Protein AF-A0A7W7S4N6-F1 (afdb_monomer)

Organism: NCBI:txid47479

Nearest PDB structures (foldseek):
  9av4-assembly1_A  TM=8.093E-01  e=3.177E+00  Homo sapiens
  6oz7-assembly2_H  TM=7.131E-01  e=1.987E+00  Escherichia coli K-12
  9av8-assembly1_A  TM=7.329E-01  e=5.079E+00  Homo sapiens

Secondary structure (DSSP, 8-state):
-------HHHHHHHHHHHHHHHHHHHHHHGGGT----EEE-S-BSSGGGTTS-GGG-B-HHHHHHHHHHHHHTT-SEEE-SHHHHHHHHHTTS----

Sequence (97 aa):
MPLQMDITGPASVAEAAEWAMTDVMRRQLAPKGIHVAGLHVGYMDTDMASYVAPENKADPAMVASAALDGLASNAAEILADEHSRATKRNLSAPVTV

Solvent-accessible surface area (backbone atoms only — not comparable to full-atom values): 5840 Å² total; per-residue (Å²): 130,84,84,79,74,77,56,64,64,63,48,53,54,49,52,53,52,50,52,55,47,49,57,52,48,33,64,71,31,45,89,74,75,46,87,54,62,47,81,39,66,58,51,40,74,44,80,93,39,63,92,53,63,72,93,69,37,42,57,56,68,56,38,52,49,40,51,53,53,28,56,75,68,70,37,58,64,30,60,48,40,70,58,30,45,51,51,61,65,48,72,80,49,82,88,82,129

Foldseek 3Di:
DPPPDPCVVVVVVVLVVVLVVLVVVCVVCVVVVDQGAAEDADAAPDPVVPVDDPVRHDHPVQSVVQVVVCVVVSHRYGDRDPVSVVVVVCVPPDDDD

Structure (mmCIF, N/CA/C/O backbone):
data_AF-A0A7W7S4N6-F1
#
_entry.id   AF-A0A7W7S4N6-F1
#
loop_
_atom_site.group_PDB
_atom_site.id
_atom_site.type_symbol
_atom_site.label_atom_id
_atom_site.label_alt_id
_atom_site.label_comp_id
_atom_site.label_asym_id
_atom_site.label_entity_id
_atom_site.label_seq_id
_atom_site.pdbx_PDB_ins_code
_atom_site.Cartn_x
_atom_site.Cartn_y
_atom_site.Cartn_z
_atom_site.occupancy
_atom_site.B_iso_or_equiv
_atom_site.auth_seq_id
_atom_site.auth_comp_id
_atom_site.auth_asym_id
_atom_site.auth_atom_id
_atom_site.pdbx_PDB_model_num
ATOM 1 N N . MET A 1 1 ? 16.395 21.652 -25.494 1.00 47.09 1 MET A N 1
ATOM 2 C CA . MET A 1 1 ? 16.270 20.505 -24.572 1.00 47.09 1 MET A CA 1
ATOM 3 C C . MET A 1 1 ? 14.950 20.656 -23.842 1.00 47.09 1 MET A C 1
ATOM 5 O O . MET A 1 1 ? 14.788 21.696 -23.213 1.00 47.09 1 MET A O 1
ATOM 9 N N . PRO A 1 2 ? 13.985 19.734 -23.972 1.00 49.69 2 PRO A N 1
ATOM 10 C CA . PRO A 1 2 ? 12.808 19.787 -23.119 1.00 49.69 2 PRO A CA 1
ATOM 11 C C . PRO A 1 2 ? 13.255 19.542 -21.671 1.00 49.69 2 PRO A C 1
ATOM 13 O O . PRO A 1 2 ? 14.047 18.639 -21.406 1.00 49.69 2 PRO A O 1
ATOM 16 N N . LEU A 1 3 ? 12.805 20.398 -20.756 1.00 49.03 3 LEU A N 1
ATOM 17 C CA . LEU A 1 3 ? 12.984 20.223 -19.318 1.00 49.03 3 LEU A CA 1
ATOM 18 C C . LEU A 1 3 ? 12.118 19.035 -18.892 1.00 49.03 3 LEU A C 1
ATOM 20 O O . LEU A 1 3 ? 10.926 19.190 -18.638 1.00 49.03 3 LEU A O 1
ATOM 24 N N . GLN A 1 4 ? 12.697 17.838 -18.878 1.00 61.31 4 GLN A N 1
ATOM 25 C CA . GLN A 1 4 ? 12.052 16.666 -18.301 1.00 61.31 4 GLN A CA 1
ATOM 26 C C . GLN A 1 4 ? 12.135 16.835 -16.781 1.00 61.31 4 GLN A C 1
ATOM 28 O O . GLN A 1 4 ? 13.170 16.581 -16.172 1.00 61.31 4 GLN A O 1
ATOM 33 N N . MET A 1 5 ? 11.087 17.410 -16.191 1.00 56.47 5 MET A N 1
ATOM 34 C CA . MET A 1 5 ? 10.991 17.587 -14.746 1.00 56.47 5 MET A CA 1
ATOM 35 C C . MET A 1 5 ? 10.911 16.202 -14.102 1.00 56.47 5 MET A C 1
ATOM 37 O O . MET A 1 5 ? 9.993 15.441 -14.403 1.00 56.47 5 MET A O 1
ATOM 41 N N . ASP A 1 6 ? 11.875 15.868 -13.247 1.00 74.62 6 ASP A N 1
ATOM 42 C CA . ASP A 1 6 ? 11.814 14.655 -12.435 1.00 74.62 6 ASP A CA 1
ATOM 43 C C . ASP A 1 6 ? 10.691 14.806 -11.400 1.00 74.62 6 ASP A C 1
ATOM 45 O O . ASP A 1 6 ? 10.809 15.552 -10.425 1.00 74.62 6 ASP A O 1
ATOM 49 N N . ILE A 1 7 ? 9.563 14.140 -11.653 1.00 75.38 7 ILE A N 1
ATOM 50 C CA . ILE A 1 7 ? 8.383 14.181 -10.782 1.00 75.38 7 ILE A CA 1
ATOM 51 C C . ILE A 1 7 ? 8.494 13.231 -9.585 1.00 75.38 7 ILE A C 1
ATOM 53 O O . ILE A 1 7 ? 7.649 13.289 -8.695 1.00 75.38 7 ILE A O 1
ATOM 57 N N . THR A 1 8 ? 9.524 12.381 -9.531 1.00 78.62 8 THR A N 1
ATOM 58 C CA . THR A 1 8 ? 9.655 11.324 -8.517 1.00 78.62 8 THR A CA 1
ATOM 59 C C . THR A 1 8 ? 9.793 11.910 -7.111 1.00 78.62 8 THR A C 1
ATOM 61 O O . THR A 1 8 ? 9.147 11.447 -6.173 1.00 78.62 8 THR A O 1
ATOM 64 N N . GLY A 1 9 ? 10.570 12.990 -6.965 1.00 82.50 9 GLY A N 1
ATOM 65 C CA . GLY A 1 9 ? 10.702 13.724 -5.703 1.00 82.50 9 GLY A CA 1
ATOM 66 C C . GLY A 1 9 ? 9.357 14.270 -5.199 1.00 82.50 9 GLY A C 1
ATOM 67 O O . GLY A 1 9 ? 8.909 13.866 -4.128 1.00 82.50 9 GLY A O 1
ATOM 68 N N . PRO A 1 10 ? 8.667 15.136 -5.963 1.00 84.25 10 PRO A N 1
ATOM 69 C CA . PRO A 1 10 ? 7.339 15.626 -5.594 1.00 84.25 10 PRO A CA 1
ATOM 70 C C . PRO A 1 10 ? 6.303 14.521 -5.330 1.00 84.25 10 PRO A C 1
ATOM 72 O O . PRO A 1 10 ? 5.539 14.638 -4.373 1.00 84.25 10 PRO A O 1
ATOM 75 N N . ALA 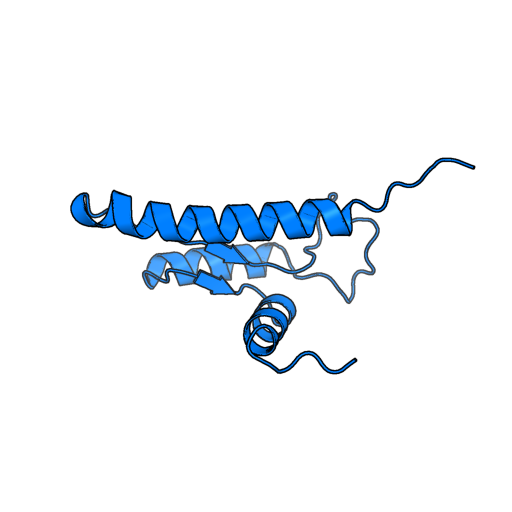A 1 11 ? 6.296 13.446 -6.129 1.00 84.44 11 ALA A N 1
ATOM 76 C CA . ALA A 1 11 ? 5.397 12.307 -5.939 1.00 84.44 11 ALA A CA 1
ATOM 77 C C . ALA A 1 11 ? 5.648 11.601 -4.598 1.00 84.44 11 ALA A C 1
ATOM 79 O O . ALA A 1 11 ? 4.710 11.417 -3.831 1.00 84.44 11 ALA A O 1
ATOM 80 N N . SER A 1 12 ? 6.908 11.316 -4.251 1.00 87.06 12 SER A N 1
ATOM 81 C CA . SER A 1 12 ? 7.241 10.686 -2.961 1.00 87.06 12 SER A CA 1
ATOM 82 C C . SER A 1 12 ? 6.866 11.545 -1.745 1.00 87.06 12 SER A C 1
ATOM 84 O O . SER A 1 12 ? 6.432 11.020 -0.720 1.00 87.06 12 SER A O 1
ATOM 86 N N . VAL A 1 13 ? 6.970 12.877 -1.849 1.00 90.94 13 VAL A N 1
ATOM 87 C CA . VAL A 1 13 ? 6.497 13.794 -0.797 1.00 90.94 13 VAL A CA 1
ATOM 88 C C . VAL A 1 13 ? 4.975 13.728 -0.660 1.00 90.94 13 VAL A C 1
ATOM 90 O O . VAL A 1 13 ? 4.464 13.696 0.461 1.00 90.94 13 VAL A O 1
ATOM 93 N N . ALA A 1 14 ? 4.252 13.698 -1.782 1.00 92.44 14 ALA A N 1
ATOM 94 C CA . ALA A 1 14 ? 2.800 13.568 -1.782 1.00 92.44 14 ALA A CA 1
ATOM 95 C C . ALA A 1 14 ? 2.355 12.225 -1.181 1.00 92.44 14 ALA A C 1
ATOM 97 O O . ALA A 1 14 ? 1.518 12.221 -0.283 1.00 92.44 14 ALA A O 1
ATOM 98 N N . GLU A 1 15 ? 2.979 11.112 -1.571 1.00 91.62 15 GLU A N 1
ATOM 99 C CA . GLU A 1 15 ? 2.705 9.779 -1.016 1.00 91.62 15 GLU A CA 1
ATOM 100 C C . GLU A 1 15 ? 2.980 9.710 0.494 1.00 91.62 15 GLU A C 1
ATOM 102 O O . GLU A 1 15 ? 2.202 9.121 1.246 1.00 91.62 15 GLU A O 1
ATOM 107 N N . ALA A 1 16 ? 4.047 10.354 0.980 1.00 93.06 16 ALA A N 1
ATOM 108 C CA . ALA A 1 16 ? 4.318 10.444 2.415 1.00 93.06 16 ALA A CA 1
ATOM 109 C C . ALA A 1 16 ? 3.239 11.253 3.160 1.00 93.06 16 ALA A C 1
ATOM 111 O O . ALA A 1 16 ? 2.827 10.881 4.264 1.00 93.06 16 ALA A O 1
ATOM 112 N N . ALA A 1 17 ? 2.756 12.345 2.559 1.00 95.81 17 ALA A N 1
ATOM 113 C CA . ALA A 1 17 ? 1.660 13.136 3.112 1.00 95.81 17 ALA A CA 1
ATOM 114 C C . ALA A 1 17 ? 0.337 12.351 3.120 1.00 95.81 17 ALA A C 1
ATOM 116 O O . ALA A 1 17 ? -0.385 12.379 4.118 1.00 95.81 17 ALA A O 1
ATOM 117 N N . GLU A 1 18 ? 0.041 11.609 2.053 1.00 95.81 18 GLU A N 1
ATOM 118 C CA . GLU A 1 18 ? -1.112 10.710 1.971 1.00 95.81 18 GLU A CA 1
ATOM 119 C C . GLU A 1 18 ? -1.028 9.597 3.017 1.00 95.81 18 GLU A C 1
ATOM 121 O O . GLU A 1 18 ? -2.004 9.337 3.724 1.00 95.81 18 GLU A O 1
ATOM 126 N N . TRP A 1 19 ? 0.147 8.992 3.208 1.00 95.75 19 TRP A N 1
ATOM 127 C CA . TRP A 1 19 ? 0.339 7.979 4.240 1.00 95.75 19 TRP A CA 1
ATOM 128 C C . TRP A 1 19 ? 0.034 8.544 5.639 1.00 95.75 19 TRP A C 1
ATOM 130 O O . TRP A 1 19 ? -0.801 7.982 6.356 1.00 95.75 19 TRP A O 1
ATOM 140 N N . ALA A 1 20 ? 0.578 9.715 5.990 1.00 96.38 20 ALA A N 1
ATOM 141 C CA . ALA A 1 20 ? 0.255 10.396 7.248 1.00 96.38 20 ALA A CA 1
ATOM 142 C C . ALA A 1 20 ? -1.238 10.774 7.361 1.00 96.38 20 ALA A C 1
ATOM 144 O O . ALA A 1 20 ? -1.835 10.680 8.438 1.00 96.38 20 ALA A O 1
ATOM 145 N N . MET A 1 21 ? -1.879 11.166 6.256 1.00 97.75 21 MET A N 1
ATOM 146 C CA . MET A 1 21 ? -3.317 11.438 6.219 1.00 97.75 21 MET A CA 1
ATOM 147 C C . MET A 1 21 ? -4.132 10.181 6.551 1.00 97.75 21 MET A C 1
ATOM 149 O O . MET A 1 21 ? -5.076 10.263 7.343 1.00 97.75 21 MET A O 1
ATOM 153 N N . THR A 1 22 ? -3.766 9.010 6.016 1.00 97.50 22 THR A N 1
ATOM 154 C CA . THR A 1 22 ? -4.470 7.755 6.337 1.00 97.50 22 THR A CA 1
ATOM 155 C C . THR A 1 22 ? -4.349 7.374 7.817 1.00 97.50 22 THR A C 1
ATOM 157 O O . THR A 1 22 ? -5.318 6.865 8.386 1.00 97.50 22 THR A O 1
ATOM 160 N N . ASP A 1 23 ? -3.230 7.694 8.484 1.00 96.56 23 ASP A N 1
ATOM 161 C CA . ASP A 1 23 ? -3.070 7.506 9.936 1.00 96.56 23 ASP A CA 1
ATOM 162 C C . ASP A 1 23 ? -4.076 8.331 10.742 1.00 96.56 23 ASP A C 1
ATOM 164 O O . ASP A 1 23 ? -4.698 7.834 11.690 1.00 96.56 23 ASP A O 1
ATOM 168 N N . VAL A 1 24 ? -4.256 9.596 10.360 1.00 97.88 24 VAL A N 1
ATOM 169 C CA . VAL A 1 24 ? -5.230 10.489 10.997 1.00 97.88 24 VAL A CA 1
ATOM 170 C C . VAL A 1 24 ? -6.650 9.977 10.762 1.00 97.88 24 VAL A C 1
ATOM 172 O O . VAL A 1 24 ? -7.429 9.869 11.714 1.00 97.88 24 VAL A O 1
ATOM 175 N N . MET A 1 25 ? -6.978 9.603 9.522 1.00 98.19 25 MET A N 1
ATOM 176 C CA . MET A 1 25 ? -8.312 9.120 9.156 1.00 98.19 25 MET A CA 1
ATOM 177 C C . MET A 1 25 ? -8.689 7.840 9.901 1.00 98.19 25 MET A C 1
ATOM 179 O O . MET A 1 25 ? -9.803 7.755 10.419 1.00 98.19 25 MET A O 1
ATOM 183 N N . ARG A 1 26 ? -7.756 6.888 10.059 1.00 97.94 26 ARG A N 1
ATOM 184 C CA . ARG A 1 26 ? -7.978 5.672 10.862 1.00 97.94 26 ARG A CA 1
ATOM 185 C C . ARG A 1 26 ? -8.450 6.003 12.277 1.00 97.94 26 ARG A C 1
ATOM 187 O O . ARG A 1 26 ? -9.427 5.429 12.749 1.00 97.94 26 ARG A O 1
ATOM 194 N N . ARG A 1 27 ? -7.811 6.968 12.944 1.00 97.50 27 ARG A N 1
ATOM 195 C CA . ARG A 1 27 ? -8.188 7.373 14.312 1.00 97.50 27 ARG A CA 1
ATOM 196 C C . ARG A 1 27 ? -9.535 8.091 14.359 1.00 97.50 27 ARG A C 1
ATOM 198 O O . ARG A 1 27 ? -10.327 7.832 15.259 1.00 97.50 27 ARG A O 1
ATOM 205 N N . GLN A 1 28 ? -9.799 8.984 13.408 1.00 98.31 28 GLN A N 1
ATOM 206 C CA . GLN A 1 28 ? -11.035 9.776 13.384 1.00 98.31 28 GLN A CA 1
ATOM 207 C C . GLN A 1 28 ? -12.275 8.947 13.035 1.00 98.31 28 GLN A C 1
ATOM 209 O O . GLN A 1 28 ? -13.375 9.247 13.500 1.00 98.31 28 GLN A O 1
ATOM 214 N N . LEU A 1 29 ? -12.105 7.916 12.209 1.00 98.31 29 LEU A N 1
ATOM 215 C CA . LEU A 1 29 ? -13.202 7.107 11.691 1.00 98.31 29 LEU A CA 1
ATOM 216 C C . LEU A 1 29 ? -13.426 5.807 12.481 1.00 98.31 29 LEU A C 1
ATOM 218 O O . LEU A 1 29 ? -14.526 5.253 12.416 1.00 98.31 29 LEU A O 1
ATOM 222 N N . ALA A 1 30 ? -12.466 5.383 13.311 1.00 97.81 30 ALA A N 1
ATOM 223 C CA . ALA A 1 30 ? -12.605 4.214 14.184 1.00 97.81 30 ALA A CA 1
ATOM 224 C C . ALA A 1 30 ? -13.867 4.228 15.079 1.00 97.81 30 ALA A C 1
ATOM 226 O O . ALA A 1 30 ? -14.553 3.206 15.116 1.00 97.81 30 ALA A O 1
ATOM 227 N N . PRO A 1 31 ? -14.272 5.342 15.735 1.00 98.19 31 PRO A N 1
ATOM 228 C CA . PRO A 1 31 ? -15.501 5.369 16.543 1.00 98.19 31 PRO A CA 1
ATOM 229 C C . PRO A 1 31 ? -16.785 5.130 15.738 1.00 98.19 31 PRO A C 1
ATOM 231 O O . PRO A 1 31 ? -17.820 4.803 16.311 1.00 98.19 31 PRO A O 1
ATOM 234 N N . LYS A 1 32 ? -16.728 5.309 14.413 1.00 98.31 32 LYS A N 1
ATOM 235 C CA . LYS A 1 32 ? -17.841 5.058 13.490 1.00 98.31 32 LYS A CA 1
ATOM 236 C C . LYS A 1 32 ? -17.816 3.642 12.906 1.00 98.31 32 LYS A C 1
ATOM 238 O O . LYS A 1 32 ? -18.646 3.336 12.059 1.00 98.31 32 LYS A O 1
ATOM 243 N N . GLY A 1 33 ? -16.864 2.799 13.314 1.00 97.12 33 GLY A N 1
ATOM 244 C CA . GLY A 1 33 ? -16.695 1.449 12.775 1.00 97.12 33 GLY A CA 1
ATOM 245 C C . GLY A 1 33 ? -16.245 1.419 11.310 1.00 97.12 33 GLY A C 1
ATOM 246 O O . GLY A 1 33 ? -16.473 0.424 10.631 1.00 97.12 33 GLY A O 1
ATOM 247 N N . ILE A 1 34 ? -15.639 2.501 10.806 1.00 98.12 34 ILE A N 1
ATOM 248 C CA . ILE A 1 34 ? -15.174 2.589 9.416 1.00 98.12 34 ILE A CA 1
ATOM 249 C C . ILE A 1 34 ? -13.691 2.216 9.363 1.00 98.12 34 ILE A C 1
ATOM 251 O O . ILE A 1 34 ? -12.851 2.879 9.976 1.00 98.12 34 ILE A O 1
ATOM 255 N N . HIS A 1 35 ? -13.380 1.167 8.605 1.00 97.75 35 HIS A N 1
ATOM 256 C CA . HIS A 1 35 ? -12.011 0.750 8.322 1.00 97.75 35 HIS A CA 1
ATOM 257 C C . HIS A 1 35 ? -11.378 1.641 7.244 1.00 97.75 35 HIS A C 1
ATOM 259 O O . HIS A 1 35 ? -12.024 1.997 6.259 1.00 97.75 35 HIS A O 1
ATOM 265 N N . VAL A 1 36 ? -10.104 1.986 7.428 1.00 98.12 36 VAL A N 1
ATOM 266 C CA . VAL A 1 36 ? -9.299 2.745 6.464 1.00 98.12 36 VAL A CA 1
ATOM 267 C C . VAL A 1 36 ? -7.974 2.013 6.290 1.00 98.12 36 VAL A C 1
ATOM 269 O O . VAL A 1 36 ? -7.250 1.830 7.268 1.00 98.12 36 VAL A O 1
ATOM 272 N N . ALA A 1 37 ? -7.656 1.638 5.054 1.00 97.88 37 ALA A N 1
ATOM 273 C CA . ALA A 1 37 ? -6.402 0.990 4.684 1.00 97.88 37 ALA A CA 1
ATOM 274 C C . ALA A 1 37 ? -5.593 1.882 3.733 1.00 97.88 37 ALA A C 1
ATOM 276 O O . ALA A 1 37 ? -6.173 2.542 2.870 1.00 97.88 37 ALA A O 1
ATOM 277 N N . GLY A 1 38 ? -4.268 1.891 3.883 1.00 97.44 38 GLY A N 1
ATOM 278 C CA . GLY A 1 38 ? -3.337 2.431 2.886 1.00 97.44 38 GLY A CA 1
ATOM 279 C C . GLY A 1 38 ? -2.778 1.310 2.009 1.00 97.44 38 GLY A C 1
ATOM 280 O O . GLY A 1 38 ? -2.366 0.282 2.541 1.00 97.44 38 GLY A O 1
ATOM 281 N N . LEU A 1 39 ? -2.765 1.492 0.686 1.00 97.31 39 LEU A N 1
ATOM 282 C CA . LEU A 1 39 ? -2.123 0.574 -0.259 1.00 97.31 39 LEU A CA 1
ATOM 283 C C . LEU A 1 39 ? -0.808 1.186 -0.734 1.00 97.31 39 LEU A C 1
ATOM 285 O O . LEU A 1 39 ? -0.802 2.277 -1.297 1.00 97.31 39 LEU A O 1
ATOM 289 N N . HIS A 1 40 ? 0.284 0.461 -0.536 1.00 96.12 40 HIS A N 1
ATOM 290 C CA . HIS A 1 40 ? 1.611 0.850 -0.987 1.00 96.12 40 HIS A CA 1
ATOM 291 C C . HIS A 1 40 ? 2.064 -0.106 -2.082 1.00 96.12 40 HIS A C 1
ATOM 293 O O . HIS A 1 40 ? 2.027 -1.328 -1.911 1.00 96.12 40 HIS A O 1
ATOM 299 N N . VAL A 1 41 ? 2.503 0.465 -3.196 1.00 95.44 41 VAL A N 1
ATOM 300 C CA . VAL A 1 41 ? 2.937 -0.256 -4.389 1.00 95.44 41 VAL A CA 1
ATOM 301 C C . VAL A 1 41 ? 4.188 0.424 -4.938 1.00 95.44 41 VAL A C 1
ATOM 303 O O . VAL A 1 41 ? 4.330 1.640 -4.838 1.00 95.44 41 VAL A O 1
ATOM 306 N N . GLY A 1 42 ? 5.118 -0.359 -5.472 1.00 92.94 42 GLY A N 1
ATOM 307 C CA . GLY A 1 42 ? 6.157 0.145 -6.360 1.00 92.94 42 GLY A CA 1
ATOM 308 C C . GLY A 1 42 ? 5.576 0.503 -7.730 1.00 92.94 42 GLY A C 1
ATOM 309 O O . GLY A 1 42 ? 4.390 0.795 -7.883 1.00 92.94 42 GLY A O 1
ATOM 310 N N . TYR A 1 43 ? 6.396 0.447 -8.777 1.00 94.31 43 TYR A N 1
ATOM 311 C CA . TYR A 1 43 ? 5.862 0.598 -10.129 1.00 94.31 43 TYR A CA 1
ATOM 312 C C . TYR A 1 43 ? 4.975 -0.592 -10.499 1.00 94.31 43 TYR A C 1
ATOM 314 O O . TYR A 1 43 ? 5.280 -1.736 -10.177 1.00 94.31 43 TYR A O 1
ATOM 322 N N . MET A 1 44 ? 3.889 -0.318 -11.213 1.00 95.38 44 MET A N 1
ATOM 323 C CA . MET A 1 44 ? 2.931 -1.306 -11.707 1.00 95.38 44 MET A CA 1
ATOM 324 C C . MET A 1 44 ? 2.836 -1.187 -13.228 1.00 95.38 44 MET A C 1
ATOM 326 O O . MET A 1 44 ? 2.983 -0.080 -13.753 1.00 95.38 44 MET A O 1
ATOM 330 N N . ASP A 1 45 ? 2.584 -2.289 -13.938 1.00 96.56 45 ASP A N 1
ATOM 331 C CA . ASP A 1 45 ? 2.468 -2.280 -15.400 1.00 96.56 45 ASP A CA 1
ATOM 332 C C . ASP A 1 45 ? 1.196 -1.567 -15.890 1.00 96.56 45 ASP A C 1
ATOM 334 O O . ASP A 1 45 ? 0.155 -2.158 -16.162 1.00 96.56 45 ASP A O 1
ATOM 338 N N . THR A 1 46 ? 1.290 -0.240 -15.927 1.00 95.44 46 THR A N 1
ATOM 339 C CA . THR A 1 46 ? 0.256 0.716 -16.321 1.00 95.44 46 THR A CA 1
ATOM 340 C C . THR A 1 46 ? 0.899 1.844 -17.128 1.00 95.44 46 THR A C 1
ATOM 342 O O . THR A 1 46 ? 2.112 2.071 -17.039 1.00 95.44 46 THR A O 1
ATOM 345 N N . ASP A 1 47 ? 0.090 2.610 -17.864 1.00 95.69 47 ASP A N 1
ATOM 346 C CA . ASP A 1 47 ? 0.567 3.743 -18.672 1.00 95.69 47 ASP A CA 1
ATOM 347 C C . ASP A 1 47 ? 1.346 4.782 -17.846 1.00 95.69 47 ASP A C 1
ATOM 349 O O . ASP A 1 47 ? 2.322 5.362 -18.335 1.00 95.69 47 ASP A O 1
ATOM 353 N N . MET A 1 48 ? 0.967 4.963 -16.571 1.00 90.50 48 MET A N 1
ATOM 354 C CA . MET A 1 48 ? 1.629 5.871 -15.627 1.00 90.50 48 MET A CA 1
ATOM 355 C C . MET A 1 48 ? 3.115 5.542 -15.447 1.00 90.50 48 MET A C 1
ATOM 357 O O . MET A 1 48 ? 3.918 6.457 -15.319 1.00 90.50 48 MET A O 1
ATOM 361 N N . ALA A 1 49 ? 3.491 4.261 -15.478 1.00 92.44 49 ALA A N 1
ATOM 362 C CA . ALA A 1 49 ? 4.871 3.802 -15.328 1.00 92.44 49 ALA A CA 1
ATOM 363 C C . ALA A 1 49 ? 5.469 3.299 -16.655 1.00 92.44 49 ALA A C 1
ATOM 365 O O . ALA A 1 49 ? 6.385 2.476 -16.656 1.00 92.44 49 ALA A O 1
ATOM 366 N N . SER A 1 50 ? 4.966 3.759 -17.807 1.00 93.88 50 SER A N 1
ATOM 367 C CA . SER A 1 50 ? 5.449 3.351 -19.142 1.00 93.88 50 SER A CA 1
ATOM 368 C C . SER A 1 50 ? 6.951 3.588 -19.368 1.00 93.88 50 SER A C 1
ATOM 370 O O . SER A 1 50 ? 7.568 2.876 -20.153 1.00 93.88 50 SER A O 1
ATOM 372 N N . TYR A 1 51 ? 7.553 4.533 -18.640 1.00 90.38 51 TYR A N 1
ATOM 373 C CA . TYR A 1 51 ? 8.984 4.852 -18.684 1.00 90.38 51 TYR A CA 1
ATOM 374 C C . TYR A 1 51 ? 9.880 3.897 -17.871 1.00 90.38 51 TYR A C 1
ATOM 376 O O . TYR A 1 51 ? 11.104 4.002 -17.944 1.00 90.38 51 TYR A O 1
ATOM 384 N N . VAL A 1 52 ? 9.300 2.989 -17.082 1.00 92.56 52 VAL A N 1
ATOM 385 C CA . VAL A 1 52 ? 10.031 2.023 -16.247 1.00 92.56 52 VAL A CA 1
ATOM 386 C C . VAL A 1 52 ? 10.209 0.706 -17.007 1.00 92.56 52 VAL A C 1
ATOM 388 O O . VAL A 1 52 ? 9.317 0.281 -17.742 1.00 92.56 52 VAL A O 1
ATOM 391 N N . ALA A 1 53 ? 11.356 0.044 -16.831 1.00 94.56 53 ALA A N 1
ATOM 392 C CA . ALA A 1 53 ? 11.621 -1.255 -17.452 1.00 94.56 53 ALA A CA 1
ATOM 393 C C . ALA A 1 53 ? 10.637 -2.332 -16.932 1.00 94.56 53 ALA A C 1
ATOM 395 O O . ALA A 1 53 ? 10.360 -2.337 -15.728 1.00 94.56 53 ALA A O 1
ATOM 396 N N . PRO A 1 54 ? 10.099 -3.225 -17.787 1.00 93.50 54 PRO A N 1
ATOM 397 C CA . PRO A 1 54 ? 9.064 -4.193 -17.399 1.00 93.50 54 PRO A CA 1
ATOM 398 C C . PRO A 1 54 ? 9.422 -5.067 -16.191 1.00 93.50 54 PRO A C 1
ATOM 400 O O . PRO A 1 54 ? 8.574 -5.323 -15.344 1.00 93.50 54 PRO A O 1
ATOM 403 N N . GLU A 1 55 ? 10.684 -5.475 -16.063 1.00 93.06 55 GLU A N 1
ATOM 404 C CA . GLU A 1 55 ? 11.190 -6.294 -14.957 1.00 93.06 55 GLU A CA 1
ATOM 405 C C . GLU A 1 55 ? 11.128 -5.602 -13.585 1.00 93.06 55 GLU A C 1
ATOM 407 O O . GLU A 1 55 ? 11.207 -6.268 -12.555 1.00 93.06 55 GLU A O 1
ATOM 412 N N . ASN A 1 56 ? 10.966 -4.276 -13.564 1.00 93.31 56 ASN A N 1
ATOM 413 C CA . ASN A 1 56 ? 10.851 -3.469 -12.351 1.00 93.31 56 ASN A CA 1
ATOM 414 C C . ASN A 1 56 ? 9.397 -3.080 -12.037 1.00 93.31 56 ASN A C 1
ATOM 416 O O . ASN A 1 56 ? 9.174 -2.161 -11.247 1.00 93.31 56 ASN A O 1
ATOM 420 N N . LYS A 1 57 ? 8.410 -3.739 -12.661 1.00 94.88 57 LYS A N 1
ATOM 421 C CA . LYS A 1 57 ? 6.985 -3.470 -12.446 1.00 94.88 57 LYS A CA 1
ATOM 422 C C . LYS A 1 57 ? 6.256 -4.676 -11.863 1.00 94.88 57 LYS A C 1
ATOM 424 O O . LYS A 1 57 ? 6.495 -5.817 -12.248 1.00 94.88 57 LYS A O 1
ATOM 429 N N . ALA A 1 58 ? 5.320 -4.409 -10.962 1.00 96.62 58 ALA A N 1
ATOM 430 C CA . ALA A 1 58 ? 4.359 -5.383 -10.476 1.00 96.62 58 ALA A CA 1
ATOM 431 C C . ALA A 1 58 ? 3.222 -5.600 -11.489 1.00 96.62 58 ALA A C 1
ATOM 433 O O . ALA A 1 58 ? 2.786 -4.664 -12.166 1.00 96.62 58 ALA A O 1
ATOM 434 N N . ASP A 1 59 ? 2.703 -6.828 -11.533 1.00 96.75 59 ASP A N 1
ATOM 435 C CA . ASP A 1 59 ? 1.467 -7.159 -12.246 1.00 96.75 59 ASP A CA 1
ATOM 436 C C . ASP A 1 59 ? 0.265 -6.467 -11.561 1.00 96.75 59 ASP A C 1
ATOM 438 O O . ASP A 1 59 ? 0.030 -6.702 -10.366 1.00 96.75 59 ASP A O 1
ATOM 442 N N . PRO A 1 60 ? -0.521 -5.639 -12.280 1.00 97.19 60 PRO A N 1
ATOM 443 C CA . PRO A 1 60 ? -1.724 -5.010 -11.743 1.00 97.19 60 PRO A CA 1
ATOM 444 C C . PRO A 1 60 ? -2.714 -5.980 -11.093 1.00 97.19 60 PRO A C 1
ATOM 446 O O . PRO A 1 60 ? -3.316 -5.649 -10.069 1.00 97.19 60 PRO A O 1
ATOM 449 N N . ALA A 1 61 ? -2.881 -7.182 -11.653 1.00 97.81 61 ALA A N 1
ATOM 450 C CA . ALA A 1 61 ? -3.814 -8.172 -11.121 1.00 97.81 61 ALA A CA 1
ATOM 451 C C . ALA A 1 61 ? -3.363 -8.684 -9.746 1.00 97.81 61 ALA A C 1
AT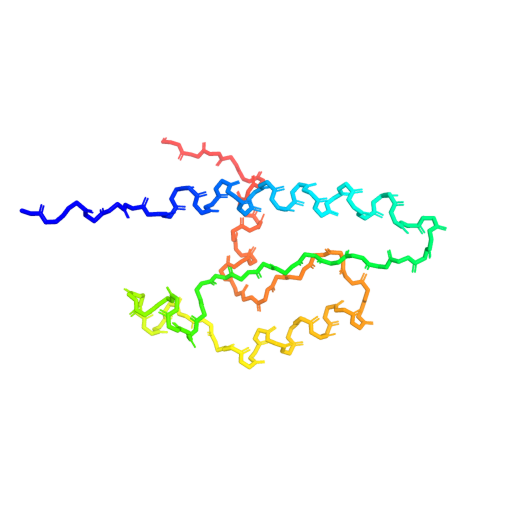OM 453 O O . ALA A 1 61 ? -4.182 -8.843 -8.837 1.00 97.81 61 ALA A O 1
ATOM 454 N N . MET A 1 62 ? -2.053 -8.868 -9.563 1.00 97.06 62 MET A N 1
ATOM 455 C CA . MET A 1 62 ? -1.474 -9.253 -8.275 1.00 97.06 62 MET A CA 1
ATOM 456 C C . MET A 1 62 ? -1.654 -8.160 -7.220 1.00 97.06 62 MET A C 1
ATOM 458 O O . MET A 1 62 ? -2.005 -8.461 -6.079 1.00 97.06 62 MET A O 1
ATOM 462 N N . VAL A 1 63 ? -1.473 -6.889 -7.595 1.00 97.94 63 VAL A N 1
ATOM 463 C CA . VAL A 1 63 ? -1.683 -5.760 -6.675 1.00 97.94 63 VAL A CA 1
ATOM 464 C C . VAL A 1 63 ? -3.155 -5.633 -6.279 1.00 97.94 63 VAL A C 1
ATOM 466 O O . VAL A 1 63 ? -3.457 -5.428 -5.103 1.00 97.94 63 VAL A O 1
ATOM 469 N N . ALA A 1 64 ? -4.076 -5.821 -7.227 1.00 97.88 64 ALA A N 1
ATOM 470 C CA . ALA A 1 64 ? -5.508 -5.834 -6.944 1.00 97.88 64 ALA A CA 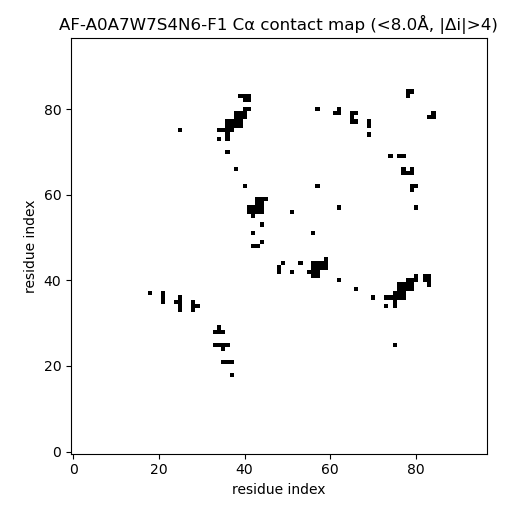1
ATOM 471 C C . ALA A 1 64 ? -5.896 -6.971 -5.983 1.00 97.88 64 ALA A C 1
ATOM 473 O O . ALA A 1 64 ? -6.640 -6.735 -5.031 1.00 97.88 64 ALA A O 1
ATOM 474 N N . SER A 1 65 ? -5.356 -8.181 -6.181 1.00 98.12 65 SER A N 1
ATOM 475 C CA . SER A 1 65 ? -5.574 -9.302 -5.256 1.00 98.12 65 SER A CA 1
ATOM 476 C C . SER A 1 65 ? -5.076 -8.966 -3.850 1.00 98.12 65 SER A C 1
ATOM 478 O O . SER A 1 65 ? -5.831 -9.089 -2.889 1.00 98.12 65 SER A O 1
ATOM 480 N N . ALA A 1 66 ? -3.847 -8.451 -3.727 1.00 98.00 66 ALA A N 1
ATOM 481 C CA . ALA A 1 66 ? -3.270 -8.076 -2.437 1.00 98.00 66 ALA A CA 1
ATOM 482 C C . ALA A 1 66 ? -4.097 -6.999 -1.712 1.00 98.00 66 ALA A C 1
ATOM 484 O O . ALA A 1 66 ? -4.269 -7.063 -0.494 1.00 98.00 66 ALA A O 1
ATOM 485 N N . ALA A 1 67 ? -4.642 -6.027 -2.451 1.00 98.19 67 ALA A N 1
ATOM 486 C CA . ALA A 1 67 ? -5.531 -5.008 -1.900 1.00 98.19 67 ALA A CA 1
ATOM 487 C C . ALA A 1 67 ? -6.816 -5.618 -1.316 1.00 98.19 67 ALA A C 1
ATOM 489 O O . ALA A 1 67 ? -7.215 -5.274 -0.202 1.00 98.19 67 ALA A O 1
ATOM 490 N N . LEU A 1 68 ? -7.447 -6.545 -2.040 1.00 98.44 68 LEU A N 1
ATOM 491 C CA . LEU A 1 68 ? -8.659 -7.225 -1.581 1.00 98.44 68 LEU A CA 1
ATOM 492 C C . LEU A 1 68 ? -8.389 -8.115 -0.361 1.00 98.44 68 LEU A C 1
ATOM 494 O O . LEU A 1 68 ? -9.139 -8.048 0.613 1.00 98.44 68 LEU A O 1
ATOM 498 N N . ASP A 1 69 ? -7.298 -8.880 -0.372 1.00 98.31 69 ASP A N 1
ATOM 499 C CA . ASP A 1 69 ? -6.898 -9.745 0.745 1.00 98.31 69 ASP A CA 1
ATOM 500 C C . ASP A 1 69 ? -6.567 -8.929 2.007 1.00 98.31 69 ASP A C 1
ATOM 502 O O . ASP A 1 69 ? -6.963 -9.272 3.127 1.00 98.31 69 ASP A O 1
ATOM 506 N N . GLY A 1 70 ? -5.881 -7.796 1.837 1.00 98.06 70 GLY A N 1
ATOM 507 C CA . GLY A 1 70 ? -5.582 -6.861 2.919 1.00 98.06 70 GLY A CA 1
ATOM 508 C C . GLY A 1 70 ? -6.840 -6.228 3.522 1.00 98.06 70 GLY A C 1
ATOM 509 O O . GLY A 1 70 ? -6.984 -6.157 4.743 1.00 98.06 70 GLY A O 1
ATOM 510 N N . LEU A 1 71 ? -7.802 -5.833 2.685 1.00 97.31 71 LEU A N 1
ATOM 511 C CA . LEU A 1 71 ? -9.096 -5.337 3.159 1.00 97.31 71 LEU A CA 1
ATOM 512 C C . LEU A 1 71 ? -9.888 -6.422 3.900 1.00 97.31 71 LEU A C 1
ATOM 514 O O . LEU A 1 71 ? -10.429 -6.150 4.971 1.00 97.31 71 LEU A O 1
ATOM 518 N N . ALA A 1 72 ? -9.923 -7.649 3.373 1.00 97.81 72 ALA A N 1
ATOM 519 C CA . ALA A 1 72 ? -10.619 -8.779 3.991 1.00 97.81 72 ALA A CA 1
ATOM 520 C C . ALA A 1 72 ? -10.024 -9.172 5.355 1.00 97.81 72 ALA A C 1
ATOM 522 O O . ALA A 1 72 ? -10.747 -9.619 6.244 1.00 97.81 72 ALA A O 1
ATOM 523 N N . SER A 1 73 ? -8.718 -8.969 5.536 1.00 97.81 73 SER A N 1
ATOM 524 C CA . 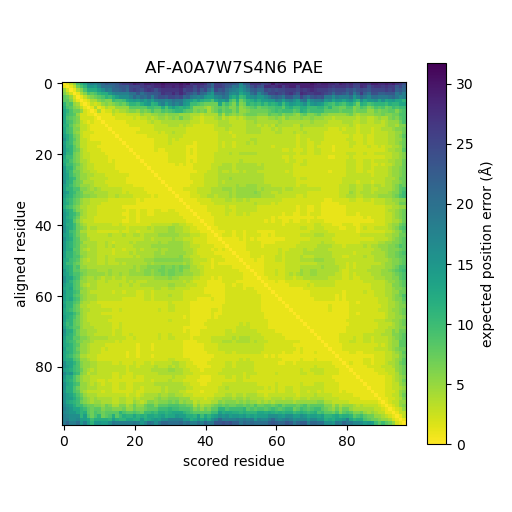SER A 1 73 ? -8.003 -9.196 6.799 1.00 97.81 73 SER A CA 1
ATOM 525 C C . SER A 1 73 ? -8.001 -7.987 7.743 1.00 97.81 73 SER A C 1
ATOM 527 O O . SER A 1 73 ? -7.402 -8.056 8.817 1.00 97.81 73 SER A O 1
ATOM 529 N N . ASN A 1 74 ? -8.699 -6.899 7.387 1.00 96.81 74 ASN A N 1
ATOM 530 C CA . ASN A 1 74 ? -8.774 -5.661 8.168 1.00 96.81 74 ASN A CA 1
ATOM 531 C C . ASN A 1 74 ? -7.383 -5.045 8.442 1.00 96.81 74 ASN A C 1
ATOM 533 O O . ASN A 1 74 ? -7.105 -4.548 9.539 1.00 96.81 74 ASN A O 1
ATOM 537 N N . ALA A 1 75 ? -6.487 -5.126 7.451 1.00 97.94 75 ALA A N 1
ATOM 538 C CA . ALA A 1 75 ? -5.140 -4.577 7.519 1.00 97.94 75 ALA A CA 1
ATOM 539 C C . ALA A 1 75 ? -5.142 -3.050 7.338 1.00 97.94 75 ALA A C 1
ATOM 541 O O . ALA A 1 75 ? -5.683 -2.525 6.366 1.00 97.94 75 ALA A O 1
ATOM 542 N N . ALA A 1 76 ? -4.463 -2.338 8.242 1.00 96.88 76 ALA A N 1
ATOM 543 C CA . ALA A 1 76 ? -4.326 -0.880 8.179 1.00 96.88 76 ALA A CA 1
ATOM 544 C C . ALA A 1 76 ? -3.382 -0.399 7.058 1.00 96.88 76 ALA A C 1
ATOM 546 O O . ALA A 1 76 ? -3.562 0.698 6.526 1.00 96.88 76 ALA A O 1
ATOM 547 N N . GLU A 1 77 ? -2.380 -1.209 6.716 1.00 97.25 77 GLU A N 1
ATOM 548 C CA . GLU A 1 77 ? -1.414 -0.965 5.642 1.00 97.25 77 GLU A CA 1
ATOM 549 C C . GLU A 1 77 ? -1.245 -2.245 4.817 1.00 97.25 77 GLU A C 1
ATOM 551 O O . GLU A 1 77 ? -1.046 -3.328 5.371 1.00 97.25 77 GLU A O 1
ATOM 556 N N . ILE A 1 78 ? -1.306 -2.113 3.495 1.00 98.19 78 ILE A N 1
ATOM 55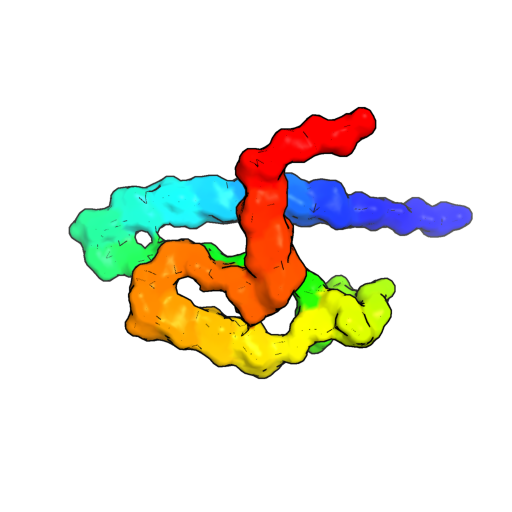7 C CA . ILE A 1 78 ? -1.204 -3.204 2.528 1.00 98.19 78 ILE A CA 1
ATOM 558 C C . ILE A 1 78 ? 0.028 -2.937 1.662 1.00 98.19 78 ILE A C 1
ATOM 560 O O . ILE A 1 78 ? 0.073 -1.955 0.926 1.00 98.19 78 ILE A O 1
ATOM 564 N N . LEU A 1 79 ? 1.037 -3.802 1.762 1.00 97.25 79 LEU A N 1
ATOM 565 C CA . LEU A 1 79 ? 2.297 -3.703 1.014 1.00 97.25 79 LEU A CA 1
ATOM 566 C C . LEU A 1 79 ? 2.258 -4.693 -0.158 1.00 97.25 79 LEU A C 1
ATOM 568 O O . LEU A 1 79 ? 2.525 -5.887 0.027 1.00 97.25 79 LEU A O 1
ATOM 572 N N . ALA A 1 80 ? 1.862 -4.211 -1.336 1.00 96.75 80 ALA A N 1
ATOM 573 C CA . ALA A 1 80 ? 1.419 -5.051 -2.449 1.00 96.75 80 ALA A CA 1
ATOM 574 C C . ALA A 1 80 ? 2.534 -5.925 -3.047 1.00 96.75 80 ALA A C 1
ATOM 576 O O . ALA A 1 80 ? 2.326 -7.091 -3.379 1.00 96.75 80 ALA A O 1
ATOM 577 N N . ASP A 1 81 ? 3.746 -5.390 -3.125 1.00 94.50 81 ASP A N 1
ATOM 578 C CA . ASP A 1 81 ? 4.889 -6.017 -3.792 1.00 94.50 81 ASP A CA 1
ATOM 579 C C . ASP A 1 81 ?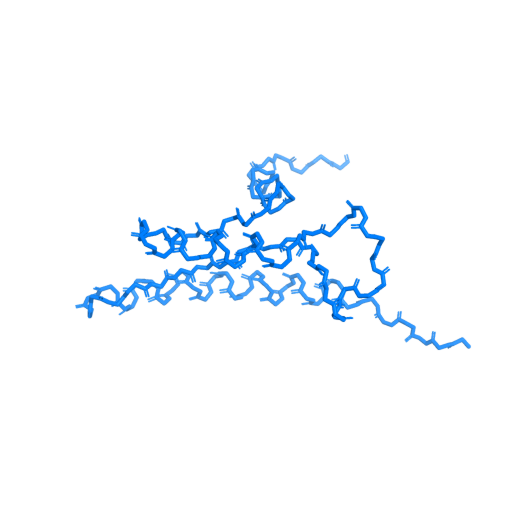 6.150 -6.011 -2.917 1.00 94.50 81 ASP A C 1
ATOM 581 O O . ASP A 1 81 ? 6.189 -5.437 -1.825 1.00 94.50 81 ASP A O 1
ATOM 585 N N . GLU A 1 82 ? 7.200 -6.689 -3.378 1.00 93.12 82 GLU A N 1
ATOM 586 C CA . GLU A 1 82 ? 8.428 -6.816 -2.592 1.00 93.12 82 GLU A CA 1
ATOM 587 C C . GLU A 1 82 ? 9.184 -5.497 -2.446 1.00 93.12 82 GLU A C 1
ATOM 589 O O . GLU A 1 82 ? 9.839 -5.285 -1.426 1.00 93.12 82 GLU A O 1
ATOM 594 N N . HIS A 1 83 ? 9.050 -4.589 -3.413 1.00 92.81 83 HIS A N 1
ATOM 595 C CA . HIS A 1 83 ? 9.677 -3.279 -3.348 1.00 92.81 83 HIS A CA 1
ATOM 596 C C . HIS A 1 83 ? 9.071 -2.454 -2.207 1.00 92.81 83 HIS A C 1
ATOM 598 O O . HIS A 1 83 ? 9.799 -1.990 -1.332 1.00 92.81 83 HIS A O 1
ATOM 604 N N . SER A 1 84 ? 7.741 -2.360 -2.138 1.00 94.12 84 SER A N 1
ATOM 605 C CA . SER A 1 84 ? 7.025 -1.666 -1.061 1.00 94.12 84 SER A CA 1
ATOM 606 C C . SER A 1 84 ? 7.362 -2.246 0.325 1.00 94.12 84 SER A C 1
ATOM 608 O O . SER A 1 84 ? 7.646 -1.500 1.267 1.00 94.12 84 SER A O 1
ATOM 610 N N . ARG A 1 85 ? 7.444 -3.582 0.446 1.00 94.75 85 ARG A N 1
ATOM 611 C CA . ARG A 1 85 ? 7.879 -4.267 1.675 1.00 94.75 85 ARG A CA 1
ATOM 612 C C . ARG A 1 85 ? 9.325 -3.957 2.047 1.00 94.75 85 ARG A C 1
ATOM 614 O O . ARG A 1 85 ? 9.597 -3.670 3.213 1.00 94.75 85 ARG A O 1
ATOM 621 N N . ALA A 1 86 ? 10.249 -4.003 1.091 1.00 93.06 86 ALA A N 1
ATOM 622 C CA . ALA A 1 86 ? 11.651 -3.676 1.323 1.00 93.06 86 ALA 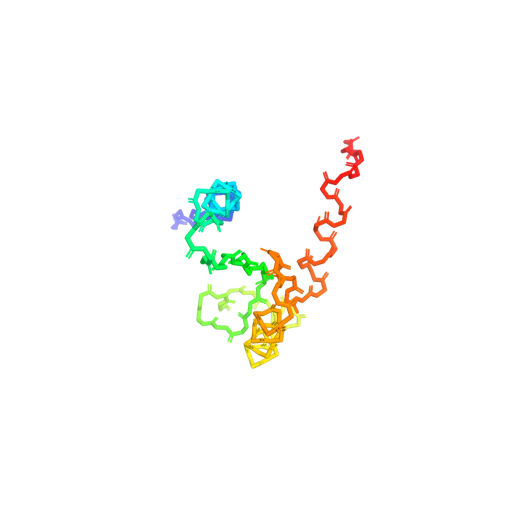A CA 1
ATOM 623 C C . ALA A 1 86 ? 11.826 -2.220 1.761 1.00 93.06 86 ALA A C 1
ATOM 625 O O . ALA A 1 86 ? 12.482 -1.968 2.772 1.00 93.06 86 ALA A O 1
ATOM 626 N N . THR A 1 87 ? 11.179 -1.280 1.071 1.00 92.19 87 THR A N 1
ATOM 627 C CA . THR A 1 87 ? 11.203 0.144 1.417 1.00 92.19 87 THR A CA 1
ATOM 628 C C . THR A 1 87 ? 10.698 0.363 2.835 1.00 92.19 87 THR A C 1
ATOM 630 O O . THR A 1 87 ? 11.417 0.936 3.651 1.00 92.19 87 THR A O 1
ATOM 633 N N . LYS A 1 88 ? 9.524 -0.181 3.187 1.00 92.38 88 LYS A N 1
ATOM 634 C CA . LYS A 1 88 ? 8.970 -0.058 4.543 1.00 92.38 88 LYS A CA 1
ATOM 635 C C . LYS A 1 88 ? 9.921 -0.592 5.616 1.00 92.38 88 LYS A C 1
ATOM 637 O O . LYS A 1 88 ? 10.113 0.074 6.631 1.00 92.38 88 LYS A O 1
ATOM 642 N N . ARG A 1 89 ? 10.538 -1.762 5.393 1.00 92.81 89 ARG A N 1
ATOM 643 C CA . ARG A 1 89 ? 11.531 -2.345 6.320 1.00 92.81 89 ARG A CA 1
ATOM 644 C C . ARG A 1 89 ? 12.754 -1.442 6.504 1.00 92.81 89 ARG A C 1
ATOM 646 O O . ARG A 1 89 ? 13.297 -1.371 7.603 1.00 92.81 89 ARG A O 1
ATOM 653 N N . ASN A 1 90 ? 13.171 -0.748 5.449 1.00 91.19 90 ASN A N 1
ATOM 654 C CA . ASN A 1 90 ? 14.367 0.089 5.458 1.00 91.19 90 ASN A CA 1
ATOM 655 C C . ASN A 1 90 ? 14.131 1.503 6.011 1.00 91.19 90 ASN A C 1
ATOM 657 O O . ASN A 1 90 ? 15.094 2.141 6.419 1.00 91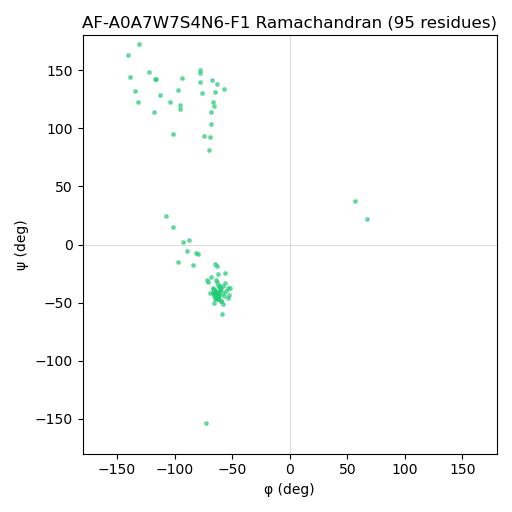.19 90 ASN A O 1
ATOM 661 N N . LEU A 1 91 ? 12.888 1.995 6.097 1.00 89.38 91 LEU A N 1
ATOM 662 C CA . LEU A 1 91 ? 12.600 3.332 6.647 1.00 89.38 91 LEU A CA 1
ATOM 663 C C . LEU A 1 91 ? 12.998 3.491 8.123 1.00 89.38 91 LEU A C 1
ATOM 665 O O . LEU A 1 91 ? 13.263 4.603 8.571 1.00 89.38 91 LEU A O 1
ATOM 669 N N . SER A 1 92 ? 13.045 2.397 8.884 1.00 87.31 92 SER A N 1
ATOM 670 C CA . SER A 1 92 ? 13.539 2.395 10.267 1.00 87.31 92 SER A CA 1
ATOM 671 C C . SER A 1 92 ? 15.046 2.146 10.382 1.00 87.31 92 SER A C 1
ATOM 673 O O . SER A 1 92 ? 15.581 2.168 11.490 1.00 87.31 92 SER A O 1
ATOM 675 N N . ALA A 1 93 ? 15.728 1.851 9.272 1.00 87.56 93 ALA A N 1
ATOM 676 C CA . ALA A 1 93 ? 17.161 1.600 9.277 1.00 87.56 93 ALA A CA 1
ATOM 677 C C . ALA A 1 93 ? 17.947 2.925 9.355 1.00 87.56 93 ALA A C 1
ATOM 679 O O . ALA A 1 93 ? 17.482 3.952 8.855 1.00 87.56 93 ALA A O 1
ATOM 680 N N . PRO A 1 94 ? 19.150 2.929 9.959 1.00 84.94 94 PRO A N 1
ATOM 681 C CA . PRO A 1 94 ? 20.019 4.100 9.949 1.00 84.94 94 PRO A CA 1
ATOM 682 C C . PRO A 1 94 ? 20.342 4.552 8.521 1.00 84.94 94 PRO A C 1
ATOM 684 O O . PRO A 1 94 ? 20.742 3.741 7.681 1.00 84.94 94 PRO A O 1
ATOM 687 N N . VAL A 1 95 ? 20.235 5.857 8.261 1.00 80.56 95 VAL A N 1
ATOM 688 C CA . VAL A 1 95 ? 20.727 6.443 7.009 1.00 80.56 95 VAL A CA 1
ATOM 689 C C . VAL A 1 95 ? 22.248 6.359 7.027 1.00 80.56 95 VAL A C 1
ATOM 691 O O . VAL A 1 95 ? 22.903 6.981 7.861 1.00 80.56 95 VAL A O 1
ATOM 694 N N . THR A 1 96 ? 22.801 5.558 6.123 1.00 75.94 96 THR A N 1
ATOM 695 C CA . THR A 1 96 ? 24.247 5.484 5.911 1.00 75.94 96 THR A CA 1
ATOM 696 C C . THR A 1 96 ? 24.572 6.426 4.756 1.00 75.94 96 THR A C 1
ATOM 698 O O . THR A 1 96 ? 24.037 6.238 3.664 1.00 75.94 96 THR A O 1
ATOM 701 N N . VAL A 1 97 ? 25.365 7.467 5.024 1.00 61.41 97 VAL A N 1
ATOM 702 C CA . VAL A 1 97 ? 25.845 8.444 4.027 1.00 61.41 97 VAL A CA 1
ATOM 703 C C . VAL A 1 97 ? 27.278 8.115 3.651 1.00 61.41 97 VAL A C 1
ATOM 705 O O . VAL A 1 97 ? 28.055 7.808 4.584 1.00 61.41 97 VAL A O 1
#

pLDDT: mean 91.48, std 11.04, range [47.09, 98.44]

InterPro domains:
  IPR036291 NAD(P)-bin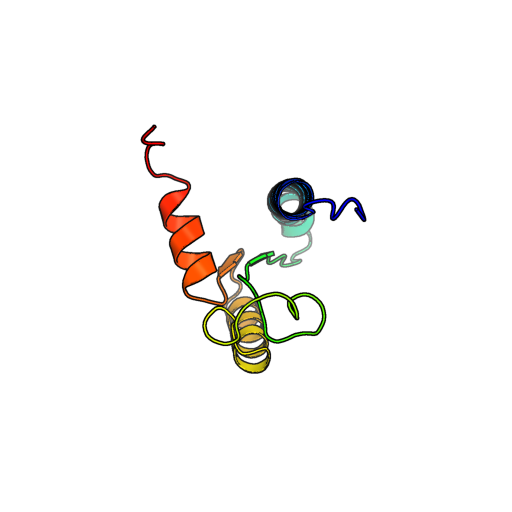ding domain superfamily [SSF51735] (13-75)

Radius of gyration: 15.67 Å; Cα contacts (8 Å, |Δi|>4): 81; chains: 1; bounding box: 44×30×41 Å

Mean predicted aligned error: 4.79 Å